Protein AF-A0A7C5TWT0-F1 (afdb_monomer)

Secondary structure (DSSP, 8-state):
----SHHHHHHHHHHHHHHHT--EEEETTEEEESSS-HHHHHHHHHHTT---GGG----------

Structure (mmCIF, N/CA/C/O backbone):
data_AF-A0A7C5TWT0-F1
#
_entry.id   AF-A0A7C5TWT0-F1
#
loop_
_atom_site.group_PDB
_atom_site.id
_atom_site.type_symbol
_atom_site.label_atom_id
_atom_site.label_alt_id
_atom_site.label_comp_id
_atom_site.label_asym_id
_atom_site.label_entity_id
_atom_site.label_seq_id
_atom_site.pdbx_PDB_ins_code
_atom_site.Cartn_x
_atom_site.Cartn_y
_atom_site.Cartn_z
_atom_site.occupancy
_atom_site.B_iso_or_equiv
_atom_site.auth_seq_id
_atom_site.auth_comp_id
_atom_site.auth_asym_id
_atom_site.auth_atom_id
_atom_site.pdbx_PDB_model_num
AT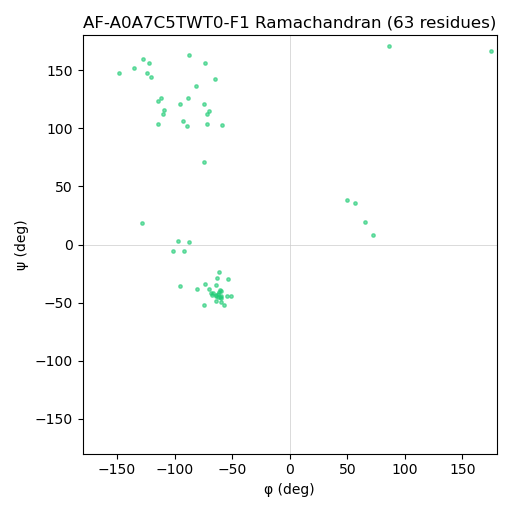OM 1 N N . GLU A 1 1 ? 7.012 -3.671 -19.446 1.00 41.44 1 GLU A N 1
ATOM 2 C CA . GLU A 1 1 ? 7.616 -4.331 -18.274 1.00 41.44 1 GLU A CA 1
ATOM 3 C C . GLU A 1 1 ? 6.478 -4.656 -17.324 1.00 41.44 1 GLU A C 1
ATOM 5 O O . GLU A 1 1 ? 5.761 -3.737 -16.944 1.00 41.44 1 GLU A O 1
ATOM 10 N N . GLY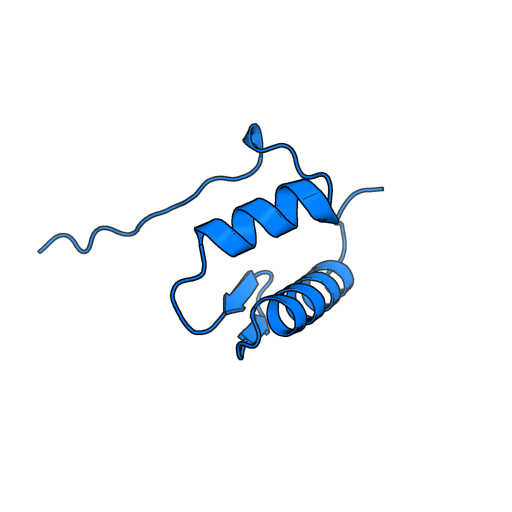 A 1 2 ? 6.188 -5.943 -17.126 1.00 52.62 2 GLY A N 1
ATOM 11 C CA . GLY A 1 2 ? 5.091 -6.407 -16.279 1.00 52.62 2 GLY A CA 1
ATOM 12 C C . GLY A 1 2 ? 5.537 -6.542 -14.825 1.00 52.62 2 GLY A C 1
ATOM 13 O O . GLY A 1 2 ? 6.729 -6.544 -14.521 1.00 52.62 2 GLY A O 1
ATOM 14 N N . LEU A 1 3 ? 4.569 -6.618 -13.912 1.00 58.84 3 LEU A N 1
ATOM 15 C CA . LEU A 1 3 ? 4.800 -6.928 -12.500 1.00 58.84 3 LEU A CA 1
ATOM 16 C C . LEU A 1 3 ? 5.099 -8.432 -12.369 1.00 58.84 3 LEU A C 1
ATOM 18 O O . LEU A 1 3 ? 4.248 -9.198 -11.930 1.00 58.84 3 LEU A O 1
ATOM 22 N N . ASP A 1 4 ? 6.270 -8.869 -12.830 1.00 53.16 4 ASP A N 1
ATOM 23 C CA . ASP A 1 4 ? 6.600 -10.292 -12.998 1.00 53.16 4 ASP A CA 1
ATOM 24 C C . ASP A 1 4 ? 7.408 -10.890 -11.819 1.00 53.16 4 ASP A C 1
ATOM 26 O O . ASP A 1 4 ? 7.783 -12.063 -11.855 1.00 53.16 4 ASP A O 1
ATOM 30 N N . GLY A 1 5 ? 7.677 -10.129 -10.745 1.00 59.81 5 GLY A N 1
ATOM 31 C CA . GLY A 1 5 ? 8.533 -10.569 -9.636 1.00 59.81 5 GLY A CA 1
ATOM 32 C C . GLY A 1 5 ? 7.907 -10.539 -8.235 1.00 59.81 5 GLY A C 1
ATOM 33 O O . GLY A 1 5 ? 7.177 -9.627 -7.856 1.00 59.81 5 GLY A O 1
ATOM 34 N N . TYR A 1 6 ? 8.317 -11.485 -7.377 1.00 61.28 6 TYR A N 1
ATOM 35 C CA . TYR A 1 6 ? 8.122 -11.412 -5.913 1.00 61.28 6 TYR A CA 1
ATOM 36 C C . TYR A 1 6 ? 8.675 -10.099 -5.318 1.00 61.28 6 TYR A C 1
ATOM 38 O O . TYR A 1 6 ? 8.159 -9.568 -4.331 1.00 61.28 6 TYR A O 1
ATOM 46 N N . ASP A 1 7 ? 9.713 -9.552 -5.953 1.00 67.62 7 ASP A N 1
ATOM 47 C CA . ASP A 1 7 ? 10.317 -8.269 -5.603 1.00 67.62 7 ASP A CA 1
ATOM 48 C C . ASP A 1 7 ? 9.344 -7.092 -5.809 1.00 67.62 7 ASP A C 1
ATOM 50 O O . ASP A 1 7 ? 9.308 -6.164 -4.995 1.00 67.62 7 ASP A O 1
ATOM 54 N N . ASP A 1 8 ? 8.484 -7.160 -6.831 1.00 81.00 8 ASP A N 1
ATOM 55 C CA . ASP A 1 8 ? 7.479 -6.136 -7.120 1.00 81.00 8 ASP A CA 1
ATOM 56 C C . ASP A 1 8 ? 6.388 -6.103 -6.053 1.00 81.00 8 ASP A C 1
ATOM 58 O O . ASP A 1 8 ? 6.045 -5.031 -5.555 1.00 81.00 8 ASP A O 1
ATOM 62 N N . LEU A 1 9 ? 5.920 -7.265 -5.586 1.00 85.50 9 LEU A N 1
ATOM 63 C CA . LEU A 1 9 ? 4.947 -7.335 -4.490 1.00 85.50 9 LEU A CA 1
ATOM 64 C C . LEU A 1 9 ? 5.486 -6.706 -3.204 1.00 85.50 9 LEU A C 1
ATOM 66 O O . LEU A 1 9 ? 4.764 -6.004 -2.494 1.00 85.50 9 LEU A O 1
ATOM 70 N N . ARG A 1 10 ? 6.770 -6.914 -2.901 1.00 85.62 10 ARG A N 1
ATOM 71 C CA . ARG A 1 10 ? 7.397 -6.353 -1.700 1.00 85.62 10 ARG A CA 1
ATOM 72 C C . ARG A 1 10 ? 7.556 -4.834 -1.804 1.00 85.62 10 ARG A C 1
ATOM 74 O O . ARG A 1 10 ? 7.317 -4.132 -0.816 1.00 85.62 10 ARG A O 1
ATOM 81 N N . LYS A 1 11 ? 7.896 -4.322 -2.992 1.00 88.25 11 LYS A N 1
ATOM 82 C CA . LYS A 1 11 ? 7.942 -2.880 -3.290 1.00 88.25 11 LYS A CA 1
ATOM 83 C C . LYS A 1 11 ? 6.558 -2.244 -3.192 1.00 88.25 11 LYS A C 1
ATOM 85 O O . LYS A 1 11 ? 6.404 -1.249 -2.482 1.00 88.25 11 LYS A O 1
ATOM 90 N N . ILE A 1 12 ? 5.548 -2.853 -3.815 1.00 89.06 12 ILE A N 1
ATOM 91 C CA . ILE A 1 12 ? 4.155 -2.396 -3.759 1.00 89.06 12 ILE A CA 1
ATOM 92 C C . ILE A 1 12 ? 3.659 -2.392 -2.310 1.00 89.06 12 ILE A C 1
ATOM 94 O O . ILE A 1 12 ? 3.114 -1.392 -1.853 1.00 89.06 12 ILE A O 1
ATOM 98 N N . ALA A 1 13 ? 3.913 -3.450 -1.536 1.00 90.50 13 ALA A N 1
ATOM 99 C CA . ALA A 1 13 ? 3.522 -3.499 -0.129 1.00 90.50 13 ALA A CA 1
ATOM 100 C C . ALA A 1 13 ? 4.190 -2.394 0.700 1.00 90.50 13 ALA A C 1
ATOM 102 O O . ALA A 1 13 ? 3.544 -1.783 1.549 1.00 90.50 13 ALA A O 1
ATOM 103 N N . SER A 1 14 ? 5.475 -2.113 0.466 1.00 90.31 14 SER A N 1
ATOM 104 C CA . SER A 1 14 ? 6.179 -1.016 1.141 1.00 90.31 14 SER A CA 1
ATOM 105 C C . SER A 1 14 ? 5.564 0.348 0.801 1.00 90.31 14 SER A C 1
ATOM 107 O O . SER A 1 14 ? 5.278 1.143 1.698 1.00 90.31 14 SER A O 1
ATOM 109 N N . MET A 1 15 ? 5.278 0.582 -0.484 1.00 90.69 15 MET A N 1
ATOM 110 C CA . MET A 1 15 ? 4.612 1.794 -0.966 1.00 90.69 15 MET A CA 1
ATOM 111 C C . MET A 1 15 ? 3.224 1.968 -0.333 1.00 90.69 15 MET A C 1
ATOM 113 O O . MET A 1 15 ? 2.920 3.037 0.201 1.00 90.69 15 MET A O 1
ATOM 117 N N . LEU A 1 16 ? 2.396 0.918 -0.347 1.00 92.12 16 LEU A N 1
ATOM 118 C CA . LEU A 1 16 ? 1.046 0.941 0.218 1.00 92.12 16 LEU A CA 1
ATOM 119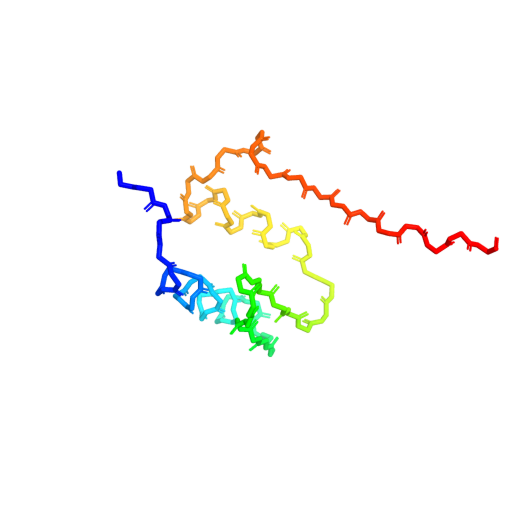 C C . LEU A 1 16 ? 1.078 1.244 1.718 1.00 92.12 16 LEU A C 1
ATOM 121 O O . LEU A 1 16 ? 0.337 2.110 2.173 1.00 92.12 16 LEU A O 1
ATOM 125 N N . LYS A 1 17 ? 1.977 0.609 2.480 1.00 91.31 17 LYS A N 1
ATOM 126 C CA . LYS A 1 17 ? 2.146 0.883 3.917 1.00 91.31 17 LYS A CA 1
ATOM 127 C C . LYS A 1 17 ? 2.529 2.330 4.200 1.00 91.31 17 LYS A C 1
ATOM 129 O O . LYS A 1 17 ? 1.952 2.946 5.091 1.00 91.31 17 LYS A O 1
ATOM 134 N N . SER A 1 18 ? 3.466 2.882 3.427 1.00 91.25 18 SER A N 1
ATOM 135 C CA . SER A 1 18 ? 3.901 4.272 3.582 1.00 91.25 18 SER A CA 1
ATOM 136 C C . SER A 1 18 ? 2.768 5.262 3.289 1.00 91.25 18 SER A C 1
ATOM 138 O O . SER A 1 18 ? 2.560 6.191 4.065 1.00 91.25 18 SER A O 1
ATOM 140 N N . LYS A 1 19 ? 1.983 5.035 2.227 1.00 90.44 19 LYS A N 1
ATOM 141 C CA . LYS A 1 19 ? 0.861 5.912 1.848 1.00 90.44 19 LYS A CA 1
ATOM 142 C C . LYS A 1 19 ? -0.357 5.787 2.760 1.00 90.44 19 LYS A C 1
ATOM 144 O O . LYS A 1 19 ? -1.072 6.763 2.968 1.00 90.44 19 LYS A O 1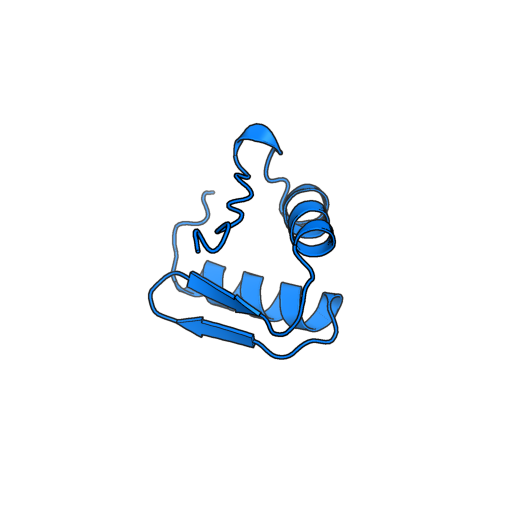
ATOM 149 N N . LEU A 1 20 ? -0.624 4.590 3.270 1.00 90.88 20 LEU A N 1
ATOM 150 C CA . LEU A 1 20 ? -1.788 4.316 4.114 1.00 90.88 20 LEU A CA 1
ATOM 151 C C . LEU A 1 20 ? -1.493 4.488 5.606 1.00 90.88 20 LEU A C 1
ATOM 153 O O . LEU A 1 20 ? -2.421 4.399 6.402 1.00 90.88 20 LEU A O 1
ATOM 157 N N . ALA A 1 21 ? -0.229 4.741 5.972 1.00 89.62 21 ALA A N 1
ATOM 158 C CA . ALA A 1 21 ? 0.249 4.798 7.352 1.00 89.62 21 ALA A CA 1
ATOM 159 C C . ALA A 1 21 ? -0.193 3.571 8.175 1.00 89.62 21 ALA A C 1
ATOM 161 O O . ALA A 1 21 ? -0.545 3.685 9.347 1.00 89.62 21 ALA A O 1
ATOM 162 N N . THR A 1 22 ? -0.194 2.397 7.535 1.00 89.56 22 THR A N 1
ATOM 163 C CA . THR A 1 22 ? -0.697 1.146 8.112 1.00 89.56 22 THR A CA 1
ATOM 164 C C . THR A 1 22 ? 0.369 0.055 8.123 1.00 89.56 22 THR A C 1
ATOM 166 O O . THR A 1 22 ? 1.316 0.063 7.329 1.00 89.56 22 THR A O 1
ATOM 169 N N . GLY A 1 23 ? 0.203 -0.901 9.034 1.00 89.06 23 GLY A N 1
ATOM 170 C CA . GLY A 1 23 ? 0.962 -2.142 9.051 1.00 89.06 23 GLY A CA 1
ATOM 171 C C . GLY A 1 23 ? 0.509 -3.099 7.948 1.00 89.06 23 GLY A C 1
ATOM 172 O O . GLY A 1 23 ? -0.618 -3.048 7.460 1.00 89.06 23 GLY A O 1
ATOM 173 N N . GLY A 1 24 ? 1.398 -4.003 7.546 1.00 87.88 24 GLY A N 1
ATOM 174 C CA . GLY A 1 24 ? 1.083 -5.012 6.541 1.00 87.88 24 GLY A CA 1
ATOM 175 C C . GLY A 1 24 ? 2.281 -5.862 6.137 1.00 87.88 24 GLY A C 1
ATOM 176 O O . GLY A 1 24 ? 3.441 -5.525 6.417 1.00 87.88 24 GLY A O 1
ATOM 177 N N . THR A 1 25 ? 2.004 -6.962 5.452 1.00 89.31 25 THR A N 1
ATOM 178 C CA . THR A 1 25 ? 3.009 -7.923 5.002 1.00 89.31 25 THR A CA 1
ATOM 179 C C . THR A 1 25 ? 2.768 -8.332 3.553 1.00 89.31 25 THR A C 1
ATOM 181 O O . THR A 1 25 ? 1.641 -8.303 3.075 1.00 89.31 25 THR A O 1
ATOM 184 N N . ALA A 1 26 ? 3.840 -8.693 2.851 1.00 90.31 26 ALA A N 1
ATOM 185 C CA . ALA A 1 26 ? 3.766 -9.375 1.565 1.00 90.31 26 ALA A CA 1
ATOM 186 C C . ALA A 1 26 ? 4.243 -10.808 1.793 1.00 90.31 26 ALA A C 1
ATOM 188 O O . ALA A 1 26 ? 5.393 -11.015 2.191 1.00 90.31 26 ALA A O 1
ATOM 189 N N . LYS A 1 27 ? 3.359 -11.784 1.605 1.00 86.31 27 LYS A N 1
ATOM 190 C CA . LYS A 1 27 ? 3.643 -13.206 1.811 1.00 86.31 27 LYS A CA 1
ATOM 191 C C . LYS A 1 27 ? 2.803 -14.016 0.837 1.00 86.31 27 LYS A C 1
ATOM 193 O O . LYS A 1 27 ? 1.702 -13.604 0.511 1.00 86.31 27 LYS A O 1
ATOM 198 N N . ASP A 1 28 ? 3.318 -15.156 0.385 1.00 85.12 28 ASP A N 1
ATOM 199 C CA . ASP A 1 28 ? 2.547 -16.112 -0.426 1.00 85.12 28 ASP A CA 1
ATOM 200 C C .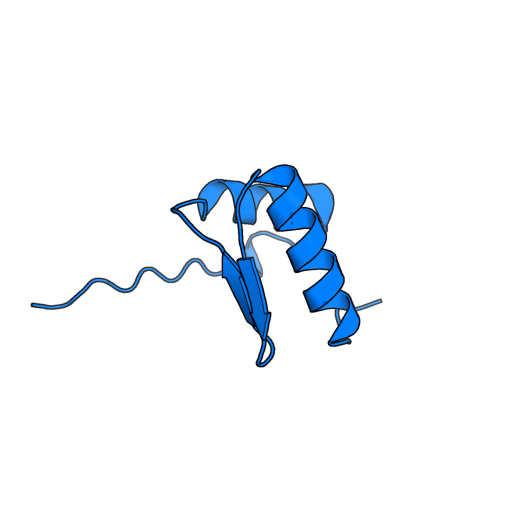 ASP A 1 28 ? 1.962 -15.506 -1.718 1.00 85.12 28 ASP A C 1
ATOM 202 O O . ASP A 1 28 ? 0.840 -15.785 -2.117 1.00 85.12 28 ASP A O 1
ATOM 206 N N . GLY A 1 29 ? 2.697 -14.584 -2.349 1.00 85.69 29 GLY A N 1
ATOM 207 C CA . GLY A 1 29 ? 2.225 -13.912 -3.565 1.00 85.69 29 GLY A CA 1
ATOM 208 C C . GLY A 1 29 ? 1.100 -12.889 -3.345 1.00 85.69 29 GLY A C 1
ATOM 209 O O . GLY A 1 29 ? 0.566 -12.365 -4.318 1.00 85.69 29 GLY A O 1
ATOM 210 N N . ARG A 1 30 ? 0.754 -12.559 -2.093 1.00 88.38 30 ARG A N 1
ATOM 211 C CA . ARG A 1 30 ? -0.280 -11.573 -1.743 1.00 88.38 30 ARG A CA 1
ATOM 212 C C . ARG A 1 30 ? 0.225 -10.509 -0.773 1.00 88.38 30 ARG A C 1
ATOM 214 O O . ARG A 1 30 ? 1.220 -10.691 -0.070 1.00 88.38 30 ARG A O 1
ATOM 221 N N . ILE A 1 31 ? -0.484 -9.384 -0.742 1.00 90.56 31 ILE A N 1
ATOM 222 C CA . ILE A 1 31 ? -0.239 -8.273 0.178 1.00 90.56 31 ILE A CA 1
ATOM 223 C C . ILE A 1 31 ? -1.413 -8.200 1.149 1.00 90.56 31 ILE A C 1
ATOM 2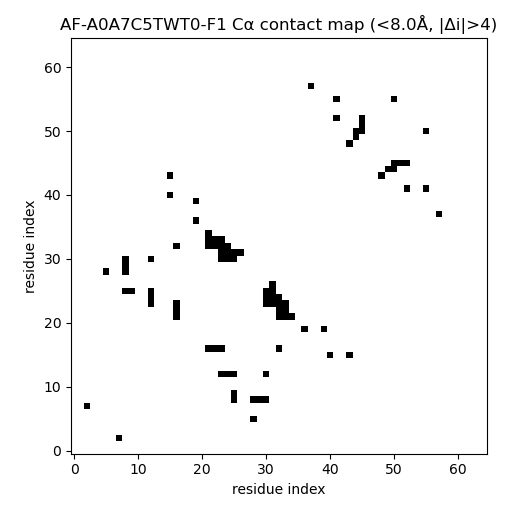25 O O . ILE A 1 31 ? -2.563 -8.100 0.735 1.00 90.56 31 ILE A O 1
ATOM 229 N N . GLU A 1 32 ? -1.106 -8.219 2.439 1.00 91.00 32 GLU A N 1
ATOM 230 C CA . GLU A 1 32 ? -2.069 -8.136 3.532 1.00 91.00 32 GLU A CA 1
ATOM 231 C C . GLU A 1 32 ? -1.830 -6.814 4.276 1.00 91.00 32 GLU A C 1
ATOM 233 O O . GLU A 1 32 ? -0.711 -6.538 4.715 1.00 91.00 32 GLU A O 1
ATOM 238 N N . LEU A 1 33 ? -2.859 -5.972 4.388 1.00 91.75 33 LEU A N 1
ATOM 239 C CA . LEU A 1 33 ? -2.801 -4.646 5.016 1.00 91.75 33 LEU A CA 1
ATOM 240 C C . LEU A 1 33 ? -3.777 -4.585 6.191 1.00 91.75 33 LEU A C 1
ATOM 242 O O . LEU A 1 33 ? -4.862 -5.158 6.125 1.00 91.75 33 LEU A O 1
ATOM 246 N N . GLN A 1 34 ? -3.406 -3.877 7.256 1.00 90.81 34 GLN A N 1
ATOM 247 C CA . GLN A 1 34 ? -4.280 -3.676 8.409 1.00 90.81 34 GLN A CA 1
ATOM 248 C C . GLN A 1 34 ? -5.283 -2.540 8.150 1.00 90.81 34 GLN A C 1
ATOM 250 O O . GLN A 1 34 ? -4.911 -1.471 7.662 1.00 90.81 34 GLN A O 1
ATOM 255 N N . GLY A 1 35 ? -6.545 -2.762 8.530 1.00 89.06 35 GLY A N 1
ATOM 256 C CA . GLY A 1 35 ? -7.632 -1.787 8.400 1.00 89.06 35 GLY A CA 1
ATOM 257 C C . GLY A 1 35 ? -8.346 -1.802 7.044 1.00 89.06 35 GLY A C 1
ATOM 258 O O . GLY A 1 35 ? -7.924 -2.457 6.092 1.00 89.06 35 GLY A O 1
ATOM 259 N N . ASP A 1 36 ? -9.454 -1.061 6.954 1.00 88.75 36 ASP A N 1
ATOM 260 C CA . ASP A 1 36 ? -10.218 -0.930 5.712 1.00 88.75 36 ASP A CA 1
ATOM 261 C C . ASP A 1 36 ? -9.698 0.240 4.866 1.00 88.75 36 ASP A C 1
ATOM 263 O O . ASP A 1 36 ? -9.947 1.421 5.130 1.00 88.75 36 ASP A O 1
ATOM 267 N N . HIS A 1 37 ? -8.919 -0.095 3.840 1.00 90.50 37 HIS A N 1
ATOM 268 C CA . HIS A 1 37 ? -8.332 0.880 2.918 1.00 90.50 37 HIS A CA 1
ATOM 269 C C . HIS A 1 37 ? -8.591 0.546 1.450 1.00 90.50 37 HIS A C 1
ATOM 271 O O . HIS A 1 37 ? -7.923 1.084 0.569 1.00 90.50 37 HIS A O 1
ATOM 277 N N . ARG A 1 38 ? -9.578 -0.310 1.169 1.00 89.94 38 ARG A N 1
ATOM 278 C CA . ARG A 1 38 ? -9.856 -0.869 -0.164 1.00 89.94 38 ARG A CA 1
ATOM 279 C C . ARG A 1 38 ? -9.954 0.205 -1.256 1.00 89.94 38 ARG A C 1
ATOM 281 O O . ARG A 1 38 ? -9.331 0.084 -2.310 1.00 89.94 38 ARG A O 1
ATOM 288 N N . TYR A 1 39 ? -10.648 1.307 -0.975 1.00 90.69 39 TYR A N 1
ATOM 289 C CA . TYR A 1 39 ? -10.770 2.438 -1.902 1.00 90.69 39 TYR A CA 1
ATOM 290 C C . TYR A 1 39 ? -9.451 3.181 -2.131 1.00 90.69 39 TYR A C 1
ATOM 292 O O . TYR A 1 39 ? -9.108 3.494 -3.271 1.00 90.69 39 TYR A O 1
ATOM 300 N N . LYS A 1 40 ? -8.689 3.442 -1.062 1.00 91.56 40 LYS A N 1
ATOM 301 C CA . LYS A 1 40 ? -7.391 4.123 -1.158 1.00 91.56 40 LYS A CA 1
ATOM 302 C C . LYS A 1 40 ? -6.373 3.262 -1.901 1.00 91.56 40 LYS A C 1
ATOM 304 O O . LYS A 1 40 ? -5.668 3.781 -2.754 1.00 91.56 40 LYS A O 1
ATOM 309 N N . VAL A 1 41 ? -6.341 1.955 -1.631 1.00 91.94 41 VAL A N 1
ATOM 310 C CA . VAL A 1 41 ? -5.499 0.995 -2.359 1.00 91.94 41 VAL A CA 1
ATOM 311 C C . VAL A 1 41 ? -5.820 1.058 -3.847 1.00 91.94 41 VAL A C 1
ATOM 313 O O . VAL A 1 41 ? -4.916 1.296 -4.638 1.00 91.94 41 VAL A O 1
ATOM 316 N N . LYS A 1 42 ? -7.099 0.948 -4.232 1.00 91.38 42 LYS A N 1
ATOM 317 C CA . LYS A 1 42 ? -7.512 1.051 -5.640 1.00 91.38 42 LYS A CA 1
ATOM 318 C C . LYS A 1 42 ? -7.030 2.349 -6.293 1.00 91.38 42 LYS A C 1
ATOM 320 O O . LYS A 1 42 ? -6.506 2.307 -7.399 1.00 91.38 42 LYS A O 1
ATOM 325 N N . GLN A 1 43 ? -7.169 3.485 -5.610 1.00 92.19 43 GLN A N 1
ATOM 326 C CA . GLN A 1 43 ? -6.685 4.773 -6.117 1.00 92.19 43 GLN A CA 1
ATOM 327 C C . GLN A 1 43 ? -5.165 4.797 -6.303 1.00 92.19 43 GLN A C 1
ATOM 329 O O . GLN A 1 43 ? -4.696 5.280 -7.324 1.00 92.19 43 GLN A O 1
ATOM 334 N N . ILE A 1 44 ? -4.398 4.247 -5.359 1.00 91.88 44 ILE A N 1
ATOM 335 C CA . ILE A 1 44 ? -2.935 4.159 -5.468 1.00 91.88 44 ILE A CA 1
ATOM 336 C C . ILE A 1 44 ? -2.539 3.258 -6.647 1.00 91.88 44 ILE A C 1
ATOM 338 O O . ILE A 1 44 ? -1.686 3.631 -7.443 1.00 91.88 44 ILE A O 1
ATOM 342 N N . LEU A 1 45 ? -3.189 2.101 -6.811 1.00 90.19 45 LEU A N 1
ATOM 343 C CA . LEU A 1 45 ? -2.921 1.193 -7.932 1.00 90.19 45 LEU A CA 1
ATOM 344 C C . LEU A 1 45 ? -3.170 1.867 -9.295 1.00 90.19 45 LEU A C 1
ATOM 346 O O . LEU A 1 45 ? -2.387 1.684 -10.222 1.00 90.19 45 LEU A O 1
ATOM 350 N N . ILE A 1 46 ? -4.224 2.677 -9.411 1.00 91.75 46 ILE A N 1
ATOM 351 C CA . ILE A 1 46 ? -4.537 3.400 -10.653 1.00 91.75 46 ILE A CA 1
ATOM 352 C C . ILE A 1 46 ? -3.574 4.572 -10.867 1.00 91.75 46 ILE A C 1
ATOM 354 O O . ILE A 1 46 ? -2.976 4.694 -11.932 1.00 91.75 46 ILE A O 1
ATOM 358 N N . ASN A 1 47 ? -3.418 5.435 -9.863 1.00 91.50 47 ASN A N 1
ATOM 359 C CA . ASN A 1 47 ? -2.736 6.719 -10.021 1.00 91.50 47 ASN A CA 1
ATOM 360 C C . ASN A 1 47 ? -1.208 6.596 -9.974 1.00 91.50 47 ASN A C 1
ATOM 362 O O . ASN A 1 47 ? -0.524 7.302 -10.707 1.00 91.50 47 ASN A O 1
ATOM 366 N N . ASP A 1 48 ? -0.668 5.732 -9.109 1.00 88.69 48 ASP A N 1
ATOM 367 C CA . ASP A 1 48 ? 0.781 5.590 -8.917 1.00 88.69 48 ASP A CA 1
ATOM 368 C C . ASP A 1 48 ? 1.383 4.461 -9.762 1.00 88.69 48 ASP A C 1
ATOM 370 O O . ASP A 1 48 ? 2.515 4.583 -10.222 1.00 88.69 48 ASP A O 1
ATOM 374 N N . LEU A 1 49 ? 0.650 3.360 -9.957 1.00 86.25 49 LEU A N 1
ATOM 375 C CA . LEU A 1 49 ? 1.131 2.196 -10.718 1.00 86.25 49 LEU A CA 1
ATOM 376 C C . LEU A 1 49 ? 0.577 2.140 -12.148 1.00 86.25 49 LEU A C 1
ATOM 378 O O . LEU A 1 49 ? 0.989 1.278 -12.921 1.00 86.25 49 LEU A O 1
ATOM 382 N N . GLY A 1 50 ? -0.344 3.038 -12.515 1.00 87.50 50 GLY A N 1
ATOM 383 C CA . GLY A 1 50 ? -0.929 3.079 -13.856 1.00 87.50 50 GLY A CA 1
ATOM 384 C C . GLY A 1 50 ? -1.774 1.849 -14.193 1.00 87.50 50 GLY A C 1
ATOM 385 O O . GLY A 1 50 ? -1.991 1.564 -15.370 1.00 87.50 50 GLY A O 1
ATOM 386 N N . ILE A 1 51 ? -2.229 1.093 -13.187 1.00 87.69 51 ILE A N 1
ATOM 387 C CA . ILE A 1 51 ? -3.034 -0.108 -13.409 1.00 87.69 51 ILE A CA 1
ATOM 388 C C . ILE A 1 51 ? -4.445 0.333 -13.810 1.00 87.69 51 ILE A C 1
ATOM 390 O O . ILE A 1 51 ? -5.107 1.032 -13.036 1.00 87.69 51 ILE A O 1
ATOM 394 N N . PRO A 1 52 ? -4.944 -0.066 -14.991 1.00 89.75 52 PRO A N 1
ATOM 395 C CA . PRO A 1 52 ? -6.276 0.320 -15.416 1.00 89.75 52 PRO A CA 1
ATOM 396 C C . PRO A 1 52 ? -7.315 -0.303 -14.483 1.00 89.75 52 PRO A C 1
ATOM 398 O O . PRO A 1 52 ? -7.174 -1.433 -14.010 1.00 89.75 52 PRO A O 1
ATOM 401 N N . SER A 1 53 ? -8.376 0.447 -14.199 1.00 88.62 53 SER A N 1
ATOM 402 C CA . SER A 1 53 ? -9.406 0.048 -13.237 1.00 88.62 53 SER A CA 1
ATOM 403 C C . SER A 1 53 ? -10.130 -1.246 -13.620 1.00 88.62 53 SER A C 1
ATOM 405 O O . SER A 1 53 ? -10.640 -1.920 -12.728 1.00 88.62 53 SER A O 1
ATOM 407 N N . GLU A 1 54 ? -10.139 -1.605 -14.906 1.00 91.88 54 GLU A N 1
ATOM 408 C CA . GLU A 1 54 ? -10.652 -2.877 -15.434 1.00 91.88 54 GLU A CA 1
ATOM 409 C C . GLU A 1 54 ? -9.878 -4.100 -14.919 1.00 91.88 54 GLU A C 1
ATOM 411 O O . GLU A 1 54 ? -10.463 -5.163 -14.732 1.00 91.88 54 GLU A O 1
ATOM 416 N N . ASN A 1 55 ? -8.592 -3.931 -14.593 1.00 89.25 55 ASN A N 1
ATOM 417 C CA . ASN A 1 55 ? -7.738 -4.988 -14.050 1.00 89.25 55 ASN A CA 1
ATOM 418 C C . ASN A 1 55 ? -7.828 -5.086 -12.517 1.00 89.25 55 ASN A C 1
ATOM 420 O O . ASN A 1 55 ? -7.113 -5.880 -11.906 1.00 89.25 55 ASN A O 1
ATOM 424 N N . ILE A 1 56 ? -8.673 -4.274 -11.869 1.00 89.81 56 ILE A N 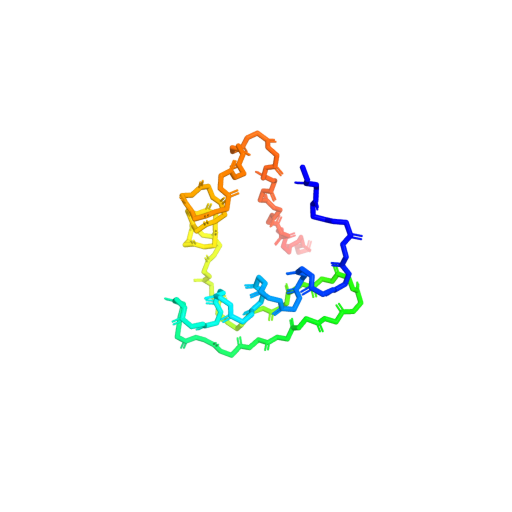1
ATOM 425 C CA . ILE A 1 56 ? -8.803 -4.224 -10.409 1.00 89.81 56 ILE A CA 1
ATOM 426 C C . ILE A 1 56 ? -10.191 -4.710 -9.997 1.00 89.81 56 ILE A C 1
ATOM 428 O O . ILE A 1 56 ? -11.176 -3.967 -10.039 1.00 89.81 56 ILE A O 1
ATOM 432 N N . ILE A 1 57 ? -10.241 -5.944 -9.501 1.00 90.31 57 ILE A N 1
ATOM 433 C CA . ILE A 1 57 ? -11.456 -6.559 -8.966 1.00 90.31 57 ILE A CA 1
ATOM 434 C C . ILE A 1 57 ? -11.475 -6.359 -7.449 1.00 90.31 57 ILE A C 1
ATOM 436 O O . ILE A 1 57 ? -10.560 -6.780 -6.744 1.00 90.31 57 ILE A O 1
ATOM 440 N N . MET A 1 58 ? -12.518 -5.704 -6.935 1.00 86.75 58 MET A N 1
ATOM 441 C CA . MET A 1 58 ? -12.752 -5.607 -5.495 1.00 86.75 58 MET A CA 1
ATOM 442 C C . MET A 1 58 ? -13.678 -6.745 -5.080 1.00 86.75 58 MET A C 1
ATOM 444 O O . MET A 1 58 ? -14.869 -6.709 -5.377 1.00 86.75 58 MET A O 1
ATOM 448 N N . ILE A 1 59 ? -13.119 -7.746 -4.408 1.00 87.19 59 ILE A N 1
ATOM 449 C CA . ILE A 1 59 ? -13.894 -8.837 -3.823 1.00 87.19 59 ILE A CA 1
ATOM 450 C C . ILE A 1 59 ? -14.296 -8.401 -2.416 1.00 87.19 59 ILE A C 1
ATOM 452 O O . ILE A 1 59 ? -13.457 -7.977 -1.618 1.00 87.19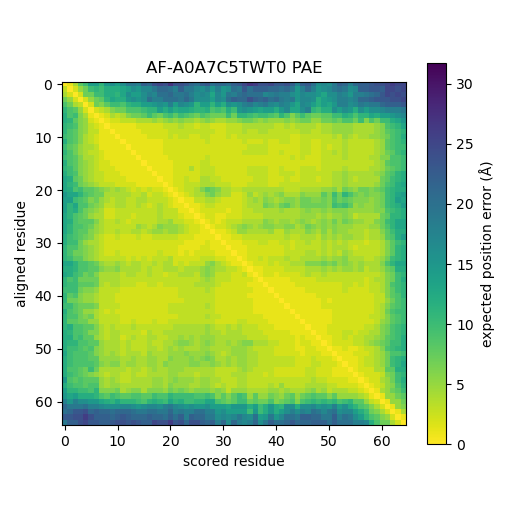 59 ILE A O 1
ATOM 456 N N . VAL A 1 60 ? -15.592 -8.455 -2.138 1.00 79.44 60 VAL A N 1
ATOM 457 C CA . VAL A 1 60 ? -16.134 -8.326 -0.791 1.00 79.44 60 VAL A CA 1
ATOM 458 C C . VAL A 1 60 ? -16.657 -9.702 -0.416 1.00 79.44 60 VAL A C 1
ATOM 460 O O . VAL A 1 60 ? -17.563 -10.218 -1.063 1.00 79.44 60 VAL A O 1
ATOM 463 N N . GLU A 1 61 ? -16.021 -10.347 0.557 1.00 72.69 61 GLU A N 1
ATOM 464 C CA . GLU A 1 61 ? -16.613 -11.529 1.174 1.00 72.69 61 GLU A CA 1
ATOM 465 C C . GLU A 1 61 ? -17.777 -11.028 2.031 1.00 72.69 61 GLU A C 1
ATOM 467 O O . GLU A 1 61 ? -17.577 -10.402 3.070 1.00 72.69 61 GLU A O 1
ATOM 472 N N . GLU A 1 62 ? -19.001 -11.205 1.534 1.00 63.72 62 GLU A N 1
ATOM 473 C CA . GLU A 1 62 ? -20.181 -11.172 2.391 1.00 63.72 62 GLU A CA 1
ATOM 474 C C . GLU A 1 62 ? -20.128 -12.436 3.247 1.00 63.72 62 GLU A C 1
ATOM 476 O O . GLU A 1 62 ? -20.201 -13.547 2.711 1.00 63.72 62 GLU A O 1
ATOM 481 N N . GLU A 1 63 ? -19.969 -12.276 4.563 1.00 60.38 63 GLU A N 1
ATOM 482 C CA . GLU A 1 63 ? -20.230 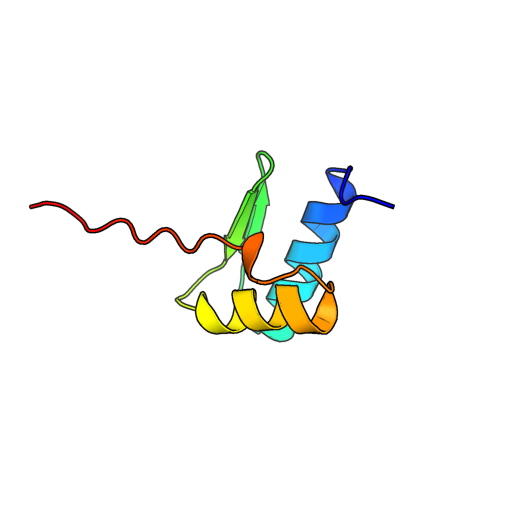-13.366 5.497 1.00 60.38 63 GLU A CA 1
ATOM 483 C C . GLU A 1 63 ? -21.692 -13.777 5.309 1.00 60.38 63 GLU A C 1
ATOM 485 O O . GLU A 1 63 ? -22.614 -13.066 5.704 1.00 60.38 63 GLU A O 1
ATOM 490 N N . ARG A 1 64 ? -21.911 -14.894 4.610 1.00 62.03 64 ARG A N 1
ATOM 491 C CA . ARG A 1 64 ? -23.219 -15.537 4.580 1.00 62.03 64 ARG A CA 1
ATOM 492 C C . ARG A 1 64 ? -23.419 -16.176 5.950 1.00 62.03 64 ARG A C 1
ATOM 494 O O . ARG A 1 64 ? -22.679 -17.100 6.284 1.00 62.03 64 ARG A O 1
ATOM 501 N N . GLU A 1 65 ? -24.369 -15.637 6.713 1.00 61.25 65 GLU A N 1
ATOM 502 C CA . GLU A 1 65 ? -24.928 -16.264 7.922 1.00 61.25 65 GLU A CA 1
ATOM 503 C C . GLU A 1 65 ? -25.447 -17.684 7.646 1.00 61.25 65 GLU A C 1
ATOM 505 O O . GLU A 1 65 ? -26.022 -17.917 6.552 1.00 61.25 65 GLU A O 1
#

Radius of gyration: 12.49 Å; Cα contacts (8 Å, |Δi|>4): 44; chains: 1; bounding box: 35×23×27 Å

Solvent-accessible surface area (backbone atoms only — not comparable to full-atom values): 4287 Å² total; per-residue (Å²): 136,77,90,83,45,78,67,49,50,48,51,50,40,52,53,51,27,66,76,65,76,37,61,68,50,60,56,95,94,43,72,49,68,60,75,95,47,69,68,60,52,52,49,44,40,35,74,75,68,63,43,57,70,91,80,58,83,85,84,76,86,73,83,79,128

pLDDT: mean 83.72, std 12.17, range [41.44, 92.19]

Nearest PDB structures (foldseek):
  5zcy-assembly1_A  TM=9.400E-01  e=1.791E-03  Pyrococcus horikoshii OT3
  3j7p-assembly1_SK  TM=4.925E-01  e=1.652E+00  Sus scrofa

Foldseek 3Di:
DDCPDPVSQQVLLVVCCVVVVWDWDRPPNDIGTPDDCLVVSLVCCCPVVVDDSVVDDDDDPDPDD

Sequence (65 aa):
EGLDGYDDLRKIASMLKSKLATGGTAKDGRIELQGDHRYKVKQILINDLGIPSENIIMIVEEERE

Mean predicted aligned error: 6.14 Å